Protein AF-T1GEM0-F1 (afdb_monomer)

Mean predicted aligned error: 6.57 Å

pLDDT: mean 80.3, std 12.05, range [42.28, 91.31]

Structure (mmCIF, N/CA/C/O backbone):
data_AF-T1GEM0-F1
#
_entry.id   AF-T1GEM0-F1
#
loop_
_atom_site.group_PDB
_atom_site.id
_atom_site.type_symbol
_atom_site.label_atom_id
_atom_site.label_alt_id
_atom_site.label_comp_id
_atom_site.label_asym_id
_atom_site.label_entity_id
_atom_site.label_seq_id
_atom_site.pdbx_PDB_ins_code
_atom_site.Cartn_x
_atom_site.Cartn_y
_atom_site.Cartn_z
_atom_site.occupancy
_atom_site.B_iso_or_equiv
_atom_site.auth_seq_id
_atom_site.auth_comp_id
_atom_site.auth_asym_id
_atom_site.auth_atom_id
_atom_site.pdbx_PDB_model_num
ATOM 1 N N . MET A 1 1 ? 8.187 -21.335 -0.948 1.00 42.28 1 MET A N 1
ATOM 2 C CA . MET A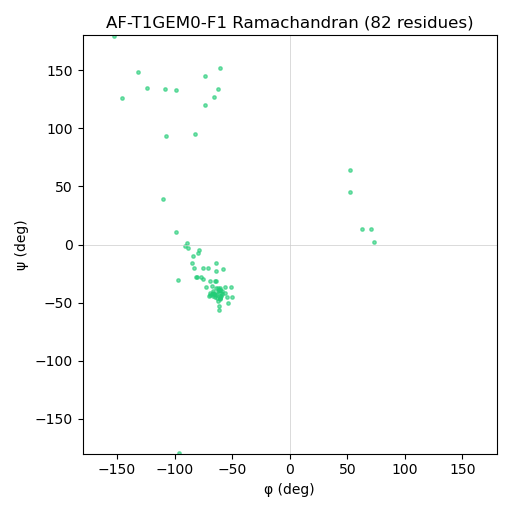 1 1 ? 7.491 -20.099 -0.509 1.00 42.28 1 MET A CA 1
ATOM 3 C C . MET A 1 1 ? 7.911 -19.636 0.910 1.00 42.28 1 MET A C 1
ATOM 5 O O . MET A 1 1 ? 7.049 -19.418 1.747 1.00 42.28 1 MET A O 1
ATOM 9 N N . GLY A 1 2 ? 9.207 -19.469 1.226 1.00 47.91 2 GLY A N 1
ATOM 10 C CA . GLY A 1 2 ? 9.655 -19.293 2.630 1.00 47.91 2 GLY A CA 1
ATOM 11 C C . GLY A 1 2 ? 9.893 -17.859 3.139 1.00 47.91 2 GLY A C 1
ATOM 12 O O . GLY A 1 2 ? 9.680 -17.603 4.315 1.00 47.91 2 GLY A O 1
ATOM 13 N N . LYS A 1 3 ? 10.304 -16.912 2.282 1.00 50.84 3 LYS A N 1
ATOM 14 C CA . LYS A 1 3 ? 10.794 -15.586 2.731 1.00 50.84 3 LYS A CA 1
ATOM 15 C C . LYS A 1 3 ? 9.705 -14.540 3.013 1.00 50.84 3 LYS A C 1
ATOM 17 O O . LYS A 1 3 ? 9.954 -13.583 3.726 1.00 50.84 3 LYS A O 1
ATOM 22 N N . LEU A 1 4 ? 8.500 -14.723 2.470 1.00 51.69 4 LEU A N 1
ATOM 23 C CA . LEU A 1 4 ? 7.376 -13.793 2.661 1.00 51.69 4 LEU A CA 1
ATOM 24 C C . LEU A 1 4 ? 6.733 -13.923 4.049 1.00 51.69 4 LEU A C 1
ATOM 26 O O . LEU A 1 4 ? 6.203 -12.957 4.579 1.00 51.69 4 LEU A O 1
ATOM 30 N N . ARG A 1 5 ? 6.775 -15.123 4.639 1.00 54.34 5 ARG A N 1
ATOM 31 C CA . ARG A 1 5 ? 6.104 -15.428 5.911 1.00 54.34 5 ARG A CA 1
ATOM 32 C C . ARG A 1 5 ? 6.948 -15.056 7.135 1.00 54.34 5 ARG A C 1
ATOM 34 O O . ARG A 1 5 ? 6.413 -14.998 8.232 1.00 54.34 5 ARG A O 1
ATOM 41 N N . SER A 1 6 ? 8.249 -14.825 6.948 1.00 56.56 6 SER A N 1
ATOM 42 C CA . SER A 1 6 ? 9.205 -14.532 8.021 1.00 56.56 6 SER A CA 1
ATOM 43 C C . SER A 1 6 ? 9.346 -13.042 8.349 1.00 56.56 6 SER A C 1
ATOM 45 O O . SER A 1 6 ? 10.180 -12.714 9.182 1.00 56.56 6 SER A O 1
ATOM 47 N N . GLY A 1 7 ? 8.603 -12.143 7.684 1.00 55.66 7 GLY A N 1
ATOM 48 C CA . GLY A 1 7 ? 8.667 -10.694 7.947 1.00 55.66 7 GLY A CA 1
ATOM 49 C C . GLY A 1 7 ? 10.030 -10.054 7.660 1.00 55.66 7 GLY A C 1
ATOM 50 O O . GLY A 1 7 ? 10.285 -8.934 8.081 1.00 55.66 7 GLY A O 1
ATOM 51 N N . ASN A 1 8 ? 10.926 -10.755 6.959 1.00 61.16 8 ASN A N 1
ATOM 52 C CA . ASN A 1 8 ? 12.247 -10.223 6.655 1.00 61.16 8 ASN A CA 1
ATOM 53 C C . ASN A 1 8 ? 12.144 -9.315 5.425 1.00 61.16 8 ASN A C 1
ATOM 55 O O . ASN A 1 8 ? 12.113 -9.787 4.284 1.00 61.16 8 ASN A O 1
ATOM 59 N N . LEU A 1 9 ? 12.002 -8.021 5.704 1.00 66.19 9 LEU A N 1
ATOM 60 C CA . LEU A 1 9 ? 11.788 -6.948 4.738 1.00 66.19 9 LEU A CA 1
ATOM 61 C C . LEU A 1 9 ? 13.092 -6.199 4.408 1.00 66.19 9 LEU A C 1
ATOM 63 O O . LEU A 1 9 ? 13.051 -5.166 3.739 1.00 66.19 9 LEU A O 1
ATOM 67 N N . ASP A 1 10 ? 14.246 -6.724 4.834 1.00 63.25 10 ASP A N 1
ATOM 68 C CA . ASP A 1 10 ? 15.553 -6.166 4.501 1.00 63.25 10 ASP A CA 1
ATOM 69 C C . ASP A 1 10 ? 15.905 -6.467 3.038 1.00 63.25 10 ASP A C 1
ATOM 71 O O . ASP A 1 10 ? 15.995 -7.617 2.603 1.00 63.25 10 ASP A O 1
ATOM 75 N N . ASN A 1 11 ? 16.100 -5.399 2.263 1.00 68.56 11 ASN A N 1
ATOM 76 C CA . ASN A 1 11 ? 16.417 -5.425 0.833 1.00 68.56 11 ASN A CA 1
ATOM 77 C C . ASN A 1 11 ? 15.440 -6.272 -0.025 1.00 68.56 11 ASN A C 1
ATOM 79 O O . ASN A 1 11 ? 15.817 -7.283 -0.631 1.00 68.56 11 ASN A O 1
ATOM 83 N N . PRO A 1 12 ? 14.161 -5.869 -0.099 1.00 77.38 12 PRO A N 1
ATOM 84 C CA . PRO A 1 12 ? 13.125 -6.598 -0.822 1.00 77.38 12 PRO A CA 1
ATOM 85 C C . PRO A 1 12 ? 13.394 -6.606 -2.333 1.00 77.38 12 PRO A C 1
ATOM 87 O O . PRO A 1 12 ? 13.516 -5.560 -2.970 1.00 77.38 12 PRO A O 1
ATOM 90 N N . SER A 1 13 ? 13.398 -7.796 -2.938 1.00 83.94 13 SER A N 1
ATOM 91 C CA . SER A 1 13 ? 13.393 -7.919 -4.403 1.00 83.94 13 SER A CA 1
ATOM 9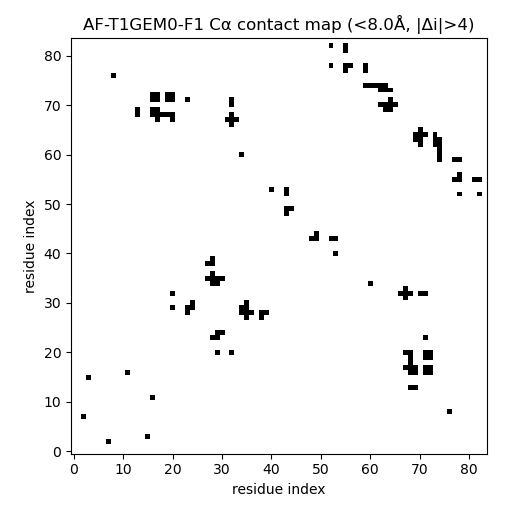2 C C . SER A 1 13 ? 12.142 -7.270 -5.010 1.00 83.94 13 SER A C 1
ATOM 94 O O . SER A 1 13 ? 11.071 -7.321 -4.398 1.00 83.94 13 SER A O 1
ATOM 96 N N . ASP A 1 14 ? 12.224 -6.778 -6.244 1.00 84.81 14 ASP A N 1
ATOM 97 C CA . ASP A 1 14 ? 11.069 -6.184 -6.937 1.00 84.81 14 ASP A CA 1
ATOM 98 C C . ASP A 1 14 ? 9.875 -7.147 -7.033 1.00 84.81 14 ASP A C 1
ATOM 100 O O . ASP A 1 14 ? 8.733 -6.751 -6.801 1.00 84.81 14 ASP A O 1
ATOM 104 N N . ASN A 1 15 ? 10.130 -8.445 -7.234 1.00 86.88 15 ASN A N 1
ATOM 105 C CA . ASN A 1 15 ? 9.086 -9.475 -7.222 1.00 86.88 15 ASN A CA 1
ATOM 106 C C . ASN A 1 15 ? 8.354 -9.559 -5.874 1.00 86.88 15 ASN A C 1
ATOM 108 O O . ASN A 1 15 ? 7.143 -9.764 -5.838 1.00 86.88 15 ASN A O 1
ATOM 112 N N . MET A 1 16 ? 9.067 -9.382 -4.758 1.00 85.44 16 MET A N 1
ATOM 113 C CA . MET A 1 16 ? 8.466 -9.356 -3.422 1.00 85.44 16 MET A CA 1
ATOM 114 C C . MET A 1 16 ? 7.620 -8.095 -3.223 1.00 85.44 16 MET A C 1
ATOM 116 O O . MET A 1 16 ? 6.514 -8.189 -2.690 1.00 85.44 16 MET A O 1
ATOM 120 N N . LYS A 1 17 ? 8.096 -6.931 -3.678 1.00 87.44 17 LYS A N 1
ATOM 121 C CA . LYS A 1 17 ? 7.322 -5.681 -3.637 1.00 87.44 17 LYS A CA 1
ATOM 122 C C . LYS A 1 17 ? 6.030 -5.809 -4.449 1.00 87.44 17 LYS A C 1
ATOM 124 O O . LYS A 1 17 ? 4.945 -5.502 -3.960 1.00 87.44 17 LYS A O 1
ATOM 129 N N . CYS A 1 18 ? 6.126 -6.351 -5.662 1.00 90.06 18 CYS A N 1
ATOM 130 C CA . CYS A 1 18 ? 4.966 -6.560 -6.523 1.00 90.06 18 CYS A CA 1
ATOM 131 C C . CYS A 1 18 ? 4.023 -7.651 -6.004 1.00 90.06 18 CYS A C 1
ATOM 133 O O . CYS A 1 18 ? 2.812 -7.543 -6.184 1.00 90.06 18 CYS A O 1
ATOM 135 N N . PHE A 1 19 ? 4.535 -8.671 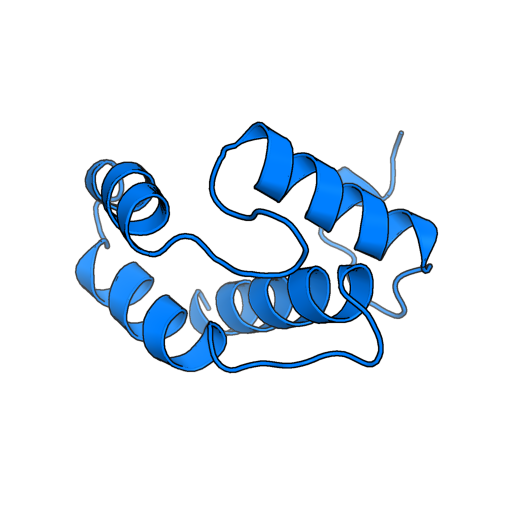-5.311 1.00 88.25 19 PHE A N 1
ATOM 136 C CA . PHE A 1 19 ? 3.683 -9.641 -4.627 1.00 88.25 19 PHE A CA 1
ATOM 137 C C . PHE A 1 19 ? 2.806 -8.961 -3.570 1.00 88.25 19 PHE A C 1
ATOM 139 O O . PHE A 1 19 ? 1.603 -9.205 -3.531 1.00 88.25 19 PHE A O 1
ATOM 146 N N . HIS A 1 20 ? 3.374 -8.060 -2.765 1.00 84.44 20 HIS A N 1
ATOM 147 C CA . HIS A 1 20 ? 2.599 -7.307 -1.780 1.00 84.44 20 HIS A CA 1
ATOM 148 C C . HIS A 1 20 ? 1.549 -6.412 -2.437 1.00 84.44 20 HIS A C 1
ATOM 150 O O . HIS A 1 20 ? 0.400 -6.419 -2.003 1.00 84.44 20 HIS A O 1
ATOM 156 N N . ARG A 1 21 ? 1.896 -5.723 -3.533 1.00 89.44 21 ARG A N 1
ATOM 157 C CA . ARG A 1 21 ? 0.908 -5.004 -4.351 1.00 89.44 21 ARG A CA 1
ATOM 158 C C . ARG A 1 21 ? -0.237 -5.928 -4.784 1.00 89.44 21 ARG A C 1
ATOM 160 O O . ARG A 1 21 ? -1.394 -5.591 -4.567 1.00 89.44 21 ARG A O 1
ATOM 167 N N . CYS A 1 22 ? 0.074 -7.096 -5.345 1.00 90.38 22 CYS A N 1
ATOM 168 C CA . CYS A 1 22 ? -0.928 -8.069 -5.795 1.00 90.38 22 CYS A CA 1
ATOM 169 C C . CYS A 1 22 ? -1.841 -8.528 -4.646 1.00 90.38 22 CYS A C 1
ATOM 171 O O . CYS A 1 22 ? -3.052 -8.645 -4.817 1.00 90.38 22 CYS A O 1
ATOM 173 N N . VAL A 1 23 ? -1.282 -8.747 -3.455 1.00 88.00 23 VAL A N 1
ATOM 174 C CA . VAL A 1 23 ? -2.062 -9.093 -2.261 1.00 88.00 23 VAL A CA 1
ATOM 175 C C . VAL A 1 23 ? -2.988 -7.942 -1.849 1.00 88.00 23 VAL A C 1
ATOM 177 O O . VAL A 1 23 ? -4.169 -8.189 -1.613 1.00 88.00 23 VAL A O 1
ATOM 180 N N . LEU A 1 24 ? -2.505 -6.694 -1.820 1.00 86.81 24 LEU A N 1
ATOM 181 C CA . LEU A 1 24 ? -3.339 -5.520 -1.522 1.00 86.81 24 LEU A CA 1
ATOM 182 C C . LEU A 1 24 ? -4.458 -5.326 -2.555 1.00 86.81 24 LEU A C 1
ATOM 184 O O . LEU A 1 24 ? -5.589 -5.022 -2.177 1.00 86.81 24 LEU A O 1
ATOM 188 N N . GLU A 1 25 ? -4.170 -5.545 -3.840 1.00 90.19 25 GLU A N 1
ATOM 189 C CA . GLU A 1 25 ? -5.168 -5.497 -4.914 1.00 90.19 25 GLU A CA 1
ATOM 190 C C . GLU A 1 25 ? -6.222 -6.598 -4.755 1.00 90.19 25 GLU A C 1
ATOM 192 O O . GLU A 1 25 ? -7.419 -6.326 -4.837 1.00 90.19 25 GLU A O 1
ATOM 197 N N . LYS A 1 26 ? -5.810 -7.828 -4.424 1.00 88.56 26 LYS A N 1
ATOM 198 C CA . LYS A 1 26 ? -6.745 -8.928 -4.134 1.00 88.56 26 LYS A CA 1
ATOM 199 C C . LYS A 1 26 ? -7.605 -8.687 -2.897 1.00 88.56 26 LYS A C 1
ATOM 201 O O . LYS A 1 26 ? -8.737 -9.158 -2.858 1.00 88.56 26 LYS A O 1
ATOM 206 N N . MET A 1 27 ? -7.087 -7.970 -1.901 1.00 83.44 27 MET A N 1
ATOM 207 C CA 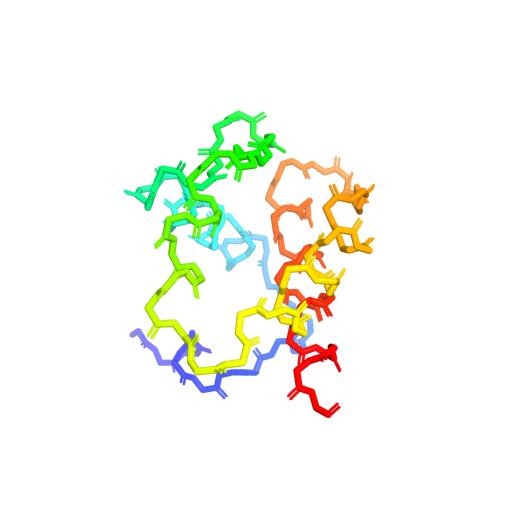. MET A 1 27 ? -7.860 -7.555 -0.727 1.00 83.44 27 MET A CA 1
ATOM 208 C C . MET A 1 27 ? -8.766 -6.346 -1.007 1.00 83.44 27 MET A C 1
ATOM 210 O O . MET A 1 27 ? -9.535 -5.952 -0.135 1.00 83.44 27 MET A O 1
ATOM 214 N N . GLY A 1 28 ? -8.690 -5.750 -2.203 1.00 86.38 28 GLY A N 1
ATOM 215 C CA . GLY A 1 28 ? -9.442 -4.546 -2.558 1.00 86.38 28 GLY A CA 1
ATOM 216 C C . GLY A 1 28 ? -8.952 -3.285 -1.845 1.00 86.38 28 GLY A C 1
ATOM 217 O O . GLY A 1 28 ? -9.643 -2.275 -1.853 1.00 86.38 28 GLY A O 1
ATOM 218 N N . ILE A 1 29 ? -7.774 -3.331 -1.221 1.00 86.06 29 ILE A N 1
ATOM 219 C CA . ILE A 1 29 ? -7.162 -2.201 -0.508 1.00 86.06 29 ILE A CA 1
ATOM 220 C C . ILE A 1 29 ? -6.456 -1.266 -1.481 1.00 86.06 29 ILE A C 1
ATOM 222 O O . ILE A 1 29 ? -6.300 -0.083 -1.205 1.00 86.06 29 ILE A O 1
ATOM 226 N N . MET A 1 30 ? -5.993 -1.795 -2.609 1.00 88.06 30 MET A N 1
ATOM 227 C CA . MET A 1 30 ? -5.261 -1.040 -3.611 1.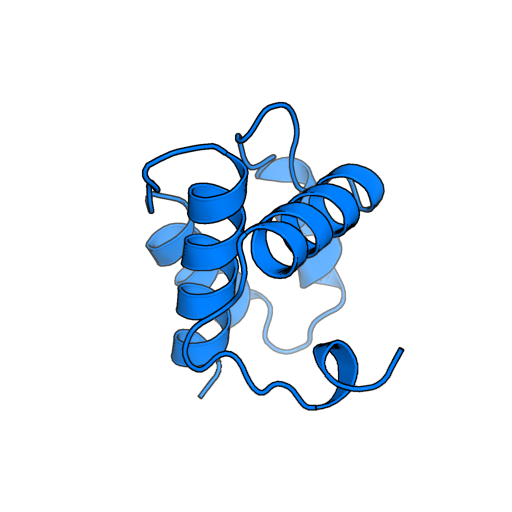00 88.06 30 MET A CA 1
ATOM 228 C C . MET A 1 30 ? -5.833 -1.314 -4.996 1.00 88.06 30 MET A C 1
ATOM 230 O O . MET A 1 30 ? -6.312 -2.408 -5.280 1.00 88.06 30 MET A O 1
ATOM 234 N N . LYS A 1 31 ? -5.766 -0.318 -5.873 1.00 87.94 31 LYS A N 1
ATOM 235 C CA . LYS A 1 31 ? -6.047 -0.461 -7.298 1.00 87.94 31 LYS A CA 1
ATOM 236 C C . LYS A 1 31 ? -5.127 0.473 -8.069 1.00 87.94 31 LYS A C 1
ATOM 238 O O . LYS A 1 31 ? -5.078 1.659 -7.757 1.00 87.94 31 LYS A O 1
ATOM 243 N N . GLU A 1 32 ? -4.387 -0.064 -9.040 1.00 83.44 32 GLU A N 1
ATOM 244 C CA . GLU A 1 32 ? -3.495 0.729 -9.909 1.00 83.44 32 GLU A CA 1
ATOM 245 C C . GLU A 1 32 ? -2.521 1.612 -9.102 1.00 83.44 32 GLU A C 1
ATOM 247 O O . GLU A 1 32 ? -2.391 2.812 -9.335 1.00 83.44 32 GLU A O 1
ATOM 252 N N . GLY A 1 33 ? -1.907 1.034 -8.063 1.00 77.44 33 GLY A N 1
ATOM 253 C CA . GLY A 1 33 ? -0.948 1.743 -7.208 1.00 77.44 33 GLY A CA 1
ATOM 254 C C . GLY A 1 33 ? -1.560 2.767 -6.242 1.00 77.44 33 GLY A C 1
ATOM 255 O O . GLY A 1 33 ? -0.820 3.409 -5.498 1.00 77.44 33 GLY A O 1
ATOM 256 N N . LYS A 1 34 ? -2.891 2.912 -6.199 1.00 84.31 34 LYS A N 1
ATOM 257 C CA . LYS A 1 34 ? -3.597 3.809 -5.273 1.00 84.31 34 LYS A CA 1
ATOM 258 C C . LYS A 1 34 ? -4.322 3.024 -4.194 1.00 84.31 34 LYS A C 1
ATOM 260 O O . LYS A 1 34 ? -5.019 2.058 -4.494 1.00 84.31 34 LYS A O 1
ATOM 265 N N . LEU A 1 35 ? -4.172 3.453 -2.946 1.00 86.19 35 LEU A N 1
ATOM 266 C CA . LEU A 1 35 ? -4.921 2.892 -1.827 1.00 86.19 35 LEU A CA 1
ATOM 267 C C . LEU A 1 35 ? -6.380 3.362 -1.867 1.00 86.19 35 LEU A C 1
ATOM 269 O O . LEU A 1 35 ? -6.671 4.490 -2.264 1.00 86.19 35 LEU A O 1
ATOM 273 N N . LEU A 1 36 ? -7.283 2.483 -1.455 1.00 87.62 36 LEU A N 1
ATOM 274 C CA . LEU A 1 36 ? -8.719 2.702 -1.383 1.00 87.62 36 LEU A CA 1
ATOM 275 C C . LEU A 1 36 ? -9.114 2.837 0.092 1.00 87.62 36 LEU A C 1
ATOM 277 O O . LEU A 1 36 ? -9.366 1.841 0.774 1.00 87.62 36 LEU A O 1
ATOM 281 N N . ASP A 1 37 ? -9.159 4.082 0.575 1.00 83.38 37 ASP A N 1
ATOM 282 C CA . ASP A 1 37 ? -9.407 4.437 1.984 1.00 83.38 37 ASP A CA 1
ATOM 283 C C . ASP A 1 37 ? -10.667 3.763 2.564 1.00 83.38 37 ASP A C 1
ATOM 285 O O . ASP A 1 37 ? -10.667 3.312 3.711 1.00 83.38 37 ASP A O 1
ATOM 289 N N . GLU A 1 38 ? -11.721 3.622 1.755 1.00 80.31 38 GLU A N 1
ATOM 290 C CA . GLU A 1 38 ? -12.984 2.984 2.149 1.00 80.31 38 GLU A CA 1
ATOM 291 C C . GLU A 1 38 ? -12.790 1.528 2.606 1.00 80.31 38 GLU A C 1
ATOM 293 O O . GLU A 1 38 ? -13.329 1.113 3.634 1.00 80.31 38 GLU A O 1
ATOM 298 N N . LYS A 1 39 ? -11.964 0.753 1.888 1.00 81.50 39 LYS A N 1
ATOM 299 C CA . LYS A 1 39 ? -11.707 -0.660 2.210 1.00 81.50 39 LYS A CA 1
ATOM 300 C C . LYS A 1 39 ? -10.757 -0.847 3.376 1.00 81.50 39 LYS A C 1
ATOM 302 O O . LYS A 1 39 ? -10.872 -1.825 4.113 1.00 81.50 39 LYS A O 1
ATOM 307 N N . VAL A 1 40 ? -9.866 0.108 3.595 1.00 79.31 40 VAL A N 1
ATOM 308 C CA . VAL A 1 40 ? -8.959 0.091 4.743 1.00 79.31 40 VAL A CA 1
ATOM 309 C C . VAL A 1 40 ? -9.735 0.234 6.055 1.00 79.31 40 VAL A C 1
ATOM 311 O O . VAL A 1 40 ? -9.501 -0.526 6.996 1.00 79.31 40 VAL A O 1
ATOM 314 N N . GLY A 1 41 ? -10.725 1.131 6.096 1.00 74.81 41 GLY A N 1
ATOM 315 C CA . GLY A 1 41 ? -11.601 1.292 7.258 1.00 74.81 41 GLY A CA 1
ATOM 316 C C . GLY A 1 41 ? -12.381 0.018 7.612 1.00 74.81 41 GLY A C 1
ATOM 317 O O . GLY A 1 41 ? -12.461 -0.348 8.785 1.00 74.81 41 GLY A O 1
ATOM 318 N N . GLU A 1 42 ? -12.904 -0.701 6.611 1.00 80.75 42 GLU A N 1
ATOM 319 C CA . GLU A 1 42 ? -13.593 -1.987 6.815 1.00 80.75 42 GLU A CA 1
ATOM 320 C C . GLU A 1 42 ? -12.679 -3.056 7.435 1.00 80.75 42 GLU A C 1
ATOM 322 O O . GLU A 1 42 ? -13.114 -3.820 8.301 1.00 80.75 42 GLU A O 1
ATOM 327 N N . ILE A 1 43 ? -11.411 -3.106 7.017 1.00 77.75 43 ILE A N 1
ATOM 328 C CA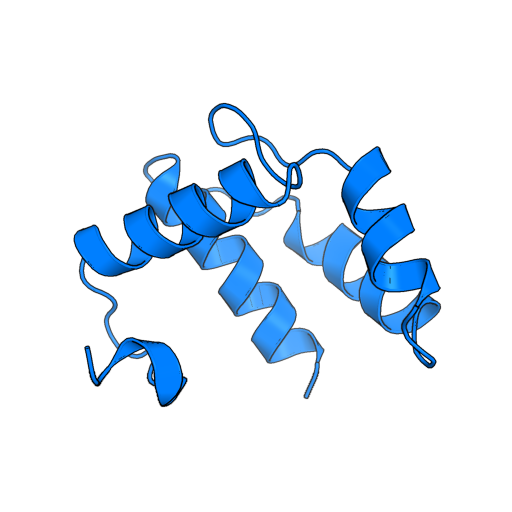 . ILE A 1 43 ? -10.428 -4.064 7.536 1.00 77.75 43 ILE A CA 1
ATOM 329 C C . ILE A 1 43 ? -10.074 -3.738 8.986 1.00 77.75 43 ILE A C 1
ATOM 331 O O . ILE A 1 43 ? -10.047 -4.636 9.831 1.00 77.75 43 ILE A O 1
ATOM 335 N N . PHE A 1 44 ? -9.866 -2.460 9.303 1.00 76.94 44 PHE A N 1
ATOM 336 C CA . PHE A 1 44 ? -9.527 -2.033 10.659 1.00 76.94 44 PHE A CA 1
ATOM 337 C C . PHE A 1 44 ? -10.703 -2.051 11.632 1.00 76.94 44 PHE A C 1
ATOM 339 O O . PHE A 1 44 ? -10.469 -2.160 12.830 1.00 76.94 44 PHE A O 1
ATOM 346 N N . ASN A 1 45 ? -11.955 -2.031 11.164 1.00 74.00 45 ASN A N 1
ATOM 347 C CA . ASN A 1 45 ? -13.129 -2.191 12.034 1.00 74.00 45 ASN A CA 1
ATOM 348 C C . ASN A 1 45 ? -13.128 -3.507 12.829 1.00 74.00 45 ASN A C 1
ATOM 350 O O . ASN A 1 45 ? -13.799 -3.601 13.852 1.00 74.00 45 ASN A O 1
ATOM 354 N N . LYS A 1 46 ? -12.382 -4.520 12.375 1.00 74.56 46 LYS A N 1
ATOM 355 C CA . LYS A 1 46 ? -12.217 -5.800 13.080 1.00 74.56 46 LYS A CA 1
ATOM 356 C C . LYS A 1 46 ? -11.055 -5.796 14.079 1.00 74.56 46 LYS A C 1
ATOM 358 O O . LYS A 1 46 ? -10.832 -6.802 14.746 1.00 74.56 46 LYS A O 1
ATOM 363 N N . ASN A 1 47 ? -10.301 -4.702 14.160 1.00 73.25 47 ASN A N 1
ATOM 364 C CA . ASN A 1 47 ? -9.126 -4.569 15.007 1.00 73.25 47 ASN A CA 1
ATOM 365 C C . ASN A 1 47 ? -9.489 -3.825 16.303 1.00 73.25 47 ASN A C 1
ATOM 367 O O . ASN A 1 47 ? -10.121 -2.772 16.261 1.00 73.25 47 ASN A O 1
ATOM 371 N N . GLN A 1 48 ? -9.064 -4.350 17.456 1.00 76.31 48 GLN A N 1
ATOM 372 C CA . GLN A 1 48 ? -9.285 -3.708 18.761 1.00 76.31 48 GLN A CA 1
ATOM 373 C C . GLN A 1 48 ? -8.571 -2.354 18.875 1.00 76.31 48 GLN A C 1
ATOM 375 O O . GLN A 1 48 ? -8.997 -1.512 19.657 1.00 76.31 48 GLN A O 1
ATOM 380 N N . ASN A 1 49 ? -7.527 -2.129 18.067 1.00 78.56 49 ASN A N 1
ATOM 381 C CA . ASN A 1 49 ? -6.754 -0.889 18.047 1.00 78.56 49 ASN A CA 1
ATOM 382 C C . ASN A 1 49 ? -6.988 -0.072 16.761 1.00 78.56 49 ASN A C 1
ATOM 384 O O . ASN A 1 49 ? -6.055 0.467 16.162 1.00 78.56 49 ASN A O 1
ATOM 388 N N . LYS A 1 50 ? -8.245 -0.041 16.298 1.00 82.12 50 LYS A N 1
ATOM 389 C CA . LYS A 1 50 ? -8.668 0.610 15.048 1.00 82.12 50 LYS A CA 1
ATOM 390 C C . LYS A 1 50 ? -8.156 2.045 14.921 1.00 82.12 50 LYS A C 1
ATOM 392 O O . LYS A 1 50 ? -7.681 2.407 13.850 1.00 82.12 50 LYS A O 1
ATOM 397 N N . ASP A 1 51 ? -8.262 2.846 15.978 1.00 83.44 51 ASP A N 1
ATOM 398 C CA . ASP A 1 51 ? -7.919 4.271 15.918 1.00 83.44 51 ASP A CA 1
ATOM 399 C C . ASP A 1 51 ? -6.418 4.476 15.695 1.00 83.44 51 ASP A C 1
ATOM 401 O O . ASP A 1 51 ? -6.033 5.269 14.836 1.00 83.44 51 ASP A O 1
ATOM 405 N N . ASN A 1 52 ? -5.578 3.686 16.373 1.00 84.06 52 ASN A N 1
ATOM 406 C CA . ASN A 1 52 ? -4.136 3.689 16.138 1.00 84.06 52 ASN A CA 1
ATOM 407 C C . ASN A 1 52 ? -3.807 3.222 14.711 1.00 84.06 52 ASN A C 1
ATOM 409 O O . ASN A 1 52 ? -3.076 3.890 13.989 1.00 84.06 52 ASN A O 1
ATOM 413 N N . ALA A 1 53 ? -4.424 2.125 14.257 1.00 82.56 53 ALA A N 1
ATOM 414 C CA . ALA A 1 53 ? -4.215 1.610 12.903 1.00 82.56 53 ALA A CA 1
ATOM 415 C C . ALA A 1 53 ? -4.622 2.623 11.815 1.00 82.56 53 ALA A C 1
ATOM 417 O O . ALA A 1 53 ? -3.934 2.765 10.803 1.00 82.56 53 ALA A O 1
ATOM 418 N N . LEU A 1 54 ? -5.725 3.349 12.020 1.00 85.25 54 LEU A N 1
ATOM 419 C CA . LEU A 1 54 ? -6.206 4.369 11.091 1.00 85.25 54 LEU A CA 1
ATOM 420 C C . LEU A 1 54 ? -5.326 5.626 11.117 1.00 85.25 54 LEU A C 1
ATOM 422 O O . LEU A 1 54 ? -5.105 6.236 10.070 1.00 85.25 54 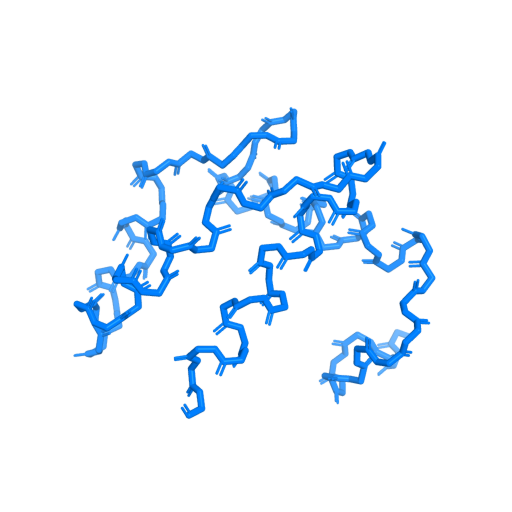LEU A O 1
ATOM 426 N N . HIS A 1 55 ? -4.812 6.004 12.288 1.00 87.50 55 HIS A N 1
ATOM 427 C CA . HIS A 1 55 ? -3.844 7.087 12.429 1.00 87.50 55 HIS A CA 1
ATOM 428 C C . HIS A 1 55 ? -2.563 6.774 11.648 1.00 87.50 55 HIS A C 1
ATOM 430 O O . HIS A 1 55 ? -2.252 7.493 10.698 1.00 87.50 55 HIS A O 1
ATOM 436 N N . THR A 1 56 ? -1.919 5.637 11.934 1.00 87.75 56 THR A N 1
ATOM 437 C CA . THR A 1 56 ? -0.728 5.174 11.207 1.00 87.75 56 THR A CA 1
ATOM 438 C C . THR A 1 56 ? -0.997 5.062 9.707 1.00 87.75 56 THR A C 1
ATOM 440 O O . THR A 1 56 ? -0.190 5.490 8.886 1.00 87.75 56 THR A O 1
ATOM 443 N N . TYR A 1 57 ? -2.159 4.541 9.304 1.00 88.00 57 TYR A N 1
ATOM 444 C CA . TYR A 1 57 ? -2.520 4.478 7.889 1.00 88.00 57 TYR A CA 1
ATOM 445 C C . TYR A 1 57 ? -2.569 5.859 7.228 1.00 88.00 57 TYR A C 1
ATOM 447 O O . TYR A 1 57 ? -2.049 6.023 6.125 1.00 88.00 57 TYR A O 1
ATO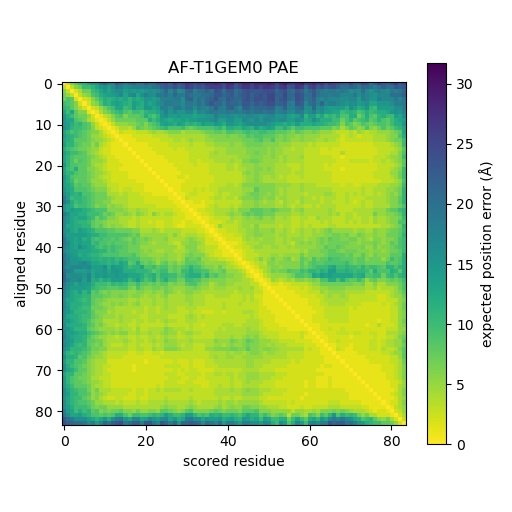M 455 N N . ASN A 1 58 ? -3.168 6.858 7.878 1.00 89.19 58 ASN A N 1
ATOM 456 C CA . ASN A 1 58 ? -3.246 8.208 7.321 1.00 89.19 58 ASN A CA 1
ATOM 457 C C . ASN A 1 58 ? -1.868 8.868 7.175 1.00 89.19 58 ASN A C 1
ATOM 459 O O . ASN A 1 58 ? -1.671 9.630 6.229 1.00 89.19 58 ASN A O 1
ATOM 463 N N . GLU A 1 59 ? -0.916 8.541 8.047 1.00 89.56 59 GLU A N 1
ATOM 464 C CA . GLU A 1 59 ? 0.478 8.971 7.909 1.00 89.56 59 GLU A CA 1
ATOM 465 C C . GLU A 1 59 ? 1.159 8.261 6.729 1.00 89.56 59 GLU A C 1
ATOM 467 O O . GLU A 1 59 ? 1.801 8.889 5.884 1.00 89.56 59 GLU A O 1
ATOM 472 N N . CYS A 1 60 ? 0.946 6.949 6.609 1.00 90.19 60 CYS A N 1
ATOM 473 C CA . CYS A 1 60 ? 1.632 6.100 5.642 1.00 90.19 60 CYS A CA 1
ATOM 474 C C . CYS A 1 60 ? 1.060 6.150 4.219 1.00 90.19 60 CYS A C 1
ATOM 476 O O . CYS A 1 60 ? 1.801 5.931 3.259 1.00 90.19 60 CYS A O 1
ATOM 478 N N . LYS A 1 61 ? -0.233 6.444 4.035 1.00 87.38 61 LYS A N 1
ATOM 479 C CA . LYS A 1 61 ? -0.904 6.390 2.718 1.00 87.38 61 LYS A CA 1
ATOM 480 C C . LYS A 1 61 ? -0.369 7.399 1.700 1.00 87.38 61 LYS A C 1
ATOM 482 O O . LYS A 1 61 ? -0.634 7.282 0.507 1.00 87.38 61 LYS A O 1
ATOM 487 N N . THR A 1 62 ? 0.369 8.402 2.170 1.00 89.00 62 THR A N 1
ATOM 488 C CA . THR A 1 62 ? 0.979 9.445 1.336 1.00 89.00 62 THR A CA 1
ATOM 489 C C . THR A 1 62 ? 2.328 9.025 0.742 1.00 89.00 62 THR A C 1
ATOM 491 O O . THR A 1 62 ? 2.851 9.708 -0.143 1.00 89.00 62 THR A O 1
ATOM 494 N N . MET A 1 63 ? 2.881 7.891 1.187 1.00 89.50 63 MET A N 1
ATOM 495 C CA . MET A 1 63 ? 4.163 7.370 0.724 1.00 89.50 63 MET A CA 1
ATOM 496 C C . MET A 1 63 ? 4.114 7.038 -0.767 1.00 89.50 63 MET A C 1
ATOM 498 O O . MET A 1 63 ? 3.192 6.378 -1.241 1.00 89.50 63 MET A O 1
ATOM 502 N N . LYS A 1 64 ? 5.146 7.457 -1.508 1.00 88.88 64 LYS A N 1
ATOM 503 C CA . LYS A 1 64 ? 5.310 7.147 -2.934 1.00 88.88 64 LYS A CA 1
ATOM 504 C C . LYS A 1 64 ? 6.647 6.469 -3.210 1.00 88.88 64 LYS A C 1
ATOM 506 O O . LYS A 1 64 ? 7.703 6.850 -2.691 1.00 88.88 64 LYS A O 1
ATOM 511 N N . GLY A 1 65 ? 6.584 5.419 -4.014 1.00 87.44 65 GLY A N 1
ATOM 512 C CA . GLY A 1 65 ? 7.732 4.688 -4.527 1.00 87.44 65 GLY A CA 1
ATOM 513 C C . GLY A 1 65 ? 8.150 5.147 -5.918 1.00 87.44 65 GLY A C 1
ATOM 514 O O . GLY A 1 65 ? 7.540 6.037 -6.506 1.00 87.44 65 GLY A O 1
ATOM 515 N N . THR A 1 66 ? 9.187 4.512 -6.454 1.00 91.19 66 THR A N 1
ATOM 516 C CA . THR A 1 66 ? 9.607 4.701 -7.856 1.00 91.19 66 THR A CA 1
ATOM 517 C C . THR A 1 66 ? 8.625 4.089 -8.860 1.00 91.19 66 THR A C 1
ATOM 519 O O . THR A 1 66 ? 8.625 4.463 -10.029 1.00 91.19 66 THR A O 1
ATOM 522 N N . ASN A 1 67 ? 7.785 3.153 -8.410 1.00 89.56 67 ASN A N 1
ATOM 523 C CA . ASN A 1 67 ? 6.692 2.534 -9.157 1.00 89.56 67 ASN A CA 1
ATOM 524 C C . ASN A 1 67 ? 5.579 2.070 -8.192 1.00 89.56 67 ASN A C 1
ATOM 526 O O . ASN A 1 67 ? 5.698 2.217 -6.971 1.00 89.56 67 ASN A O 1
ATOM 530 N N . ASP A 1 68 ? 4.504 1.486 -8.722 1.00 89.31 68 ASP A N 1
ATOM 531 C CA . ASP A 1 68 ? 3.354 1.032 -7.924 1.00 89.31 68 ASP A CA 1
ATOM 532 C C . ASP A 1 68 ? 3.716 -0.061 -6.910 1.00 89.31 68 ASP A C 1
ATOM 534 O O . ASP A 1 68 ? 3.203 -0.071 -5.792 1.00 89.31 68 ASP A O 1
ATOM 538 N N . CYS A 1 69 ? 4.618 -0.979 -7.272 1.00 91.31 69 CYS A N 1
ATOM 539 C CA . CYS A 1 69 ? 5.073 -2.036 -6.370 1.00 91.31 69 CYS A CA 1
ATOM 540 C C . CYS A 1 69 ? 5.884 -1.461 -5.202 1.00 91.31 69 CYS A C 1
ATOM 542 O O . CYS A 1 69 ? 5.696 -1.860 -4.055 1.00 91.31 69 CYS A O 1
ATOM 544 N N . ASP A 1 70 ? 6.766 -0.505 -5.488 1.00 90.69 70 ASP A N 1
ATOM 545 C CA . ASP A 1 70 ? 7.560 0.198 -4.483 1.00 90.69 70 ASP A CA 1
ATOM 546 C C . ASP A 1 70 ? 6.681 1.079 -3.587 1.00 90.69 70 ASP A C 1
ATOM 548 O O . ASP A 1 70 ? 6.896 1.142 -2.380 1.00 90.69 70 ASP A O 1
ATOM 552 N N . THR A 1 71 ? 5.636 1.689 -4.150 1.00 90.81 71 THR A N 1
ATOM 553 C CA . THR A 1 71 ? 4.623 2.447 -3.401 1.00 90.81 71 THR A CA 1
ATOM 554 C C . THR A 1 71 ? 3.887 1.546 -2.413 1.00 90.81 71 THR A C 1
ATOM 556 O O . THR A 1 71 ? 3.889 1.824 -1.215 1.00 90.81 71 THR A O 1
ATOM 559 N N . ALA A 1 72 ? 3.339 0.422 -2.888 1.00 88.81 72 ALA A N 1
ATOM 560 C CA . ALA A 1 72 ? 2.684 -0.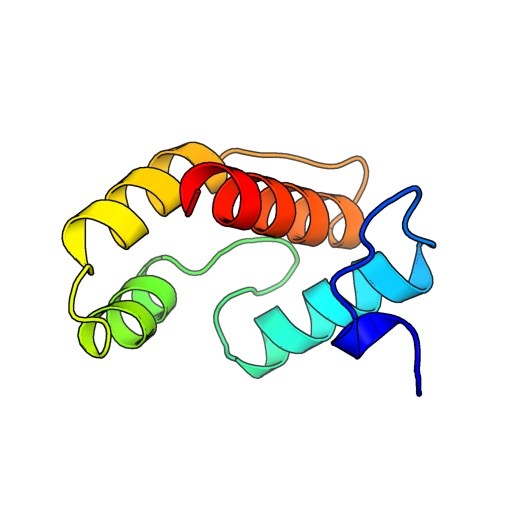577 -2.045 1.00 88.81 72 ALA A CA 1
ATOM 561 C C . ALA A 1 72 ? 3.597 -1.064 -0.913 1.00 88.81 72 ALA A C 1
ATOM 563 O O . ALA A 1 72 ? 3.188 -1.128 0.246 1.00 88.81 72 ALA A O 1
ATOM 564 N N . PHE A 1 73 ? 4.852 -1.364 -1.244 1.00 88.94 73 PHE A N 1
ATOM 565 C CA . PHE A 1 73 ? 5.816 -1.850 -0.272 1.00 88.94 73 PHE A CA 1
ATOM 566 C C . PHE A 1 73 ? 6.171 -0.793 0.783 1.00 88.94 73 PHE A C 1
ATOM 568 O O . PHE A 1 73 ? 6.187 -1.100 1.972 1.00 88.94 73 PHE A O 1
ATOM 575 N N . LYS A 1 74 ? 6.405 0.463 0.384 1.00 89.44 74 LYS A N 1
ATOM 576 C CA . LYS A 1 74 ? 6.695 1.565 1.317 1.00 89.44 74 LYS A CA 1
ATOM 577 C C . LYS A 1 74 ? 5.553 1.829 2.293 1.00 89.44 74 LYS A C 1
ATOM 579 O O . LYS A 1 74 ? 5.820 2.087 3.463 1.00 89.44 74 LYS A O 1
ATOM 584 N N . VAL A 1 75 ? 4.307 1.754 1.829 1.00 88.69 75 VAL A N 1
ATOM 585 C CA . VAL A 1 75 ? 3.126 1.905 2.692 1.00 88.69 75 VAL A CA 1
ATOM 586 C C . VAL A 1 75 ? 3.099 0.795 3.743 1.00 88.69 75 VAL A C 1
ATOM 588 O O . VAL A 1 75 ? 2.976 1.092 4.927 1.00 88.69 75 VAL A O 1
ATOM 591 N N . ILE A 1 76 ? 3.286 -0.466 3.333 1.00 85.56 76 ILE A N 1
ATOM 592 C CA . ILE A 1 76 ? 3.314 -1.612 4.256 1.00 85.56 76 ILE A CA 1
ATOM 593 C C . ILE A 1 76 ? 4.446 -1.469 5.275 1.00 85.56 76 ILE A C 1
ATOM 595 O O . ILE A 1 76 ? 4.208 -1.633 6.464 1.00 85.56 76 ILE A O 1
ATOM 599 N N . MET A 1 77 ? 5.651 -1.102 4.834 1.00 85.62 77 MET A N 1
ATOM 600 C CA . MET A 1 77 ? 6.793 -0.864 5.727 1.00 85.62 77 MET A CA 1
ATOM 601 C C . MET A 1 77 ? 6.534 0.251 6.741 1.00 85.62 77 MET A C 1
ATOM 603 O O . MET A 1 77 ? 6.977 0.170 7.881 1.00 85.62 77 MET A O 1
ATOM 607 N N . CYS A 1 78 ? 5.862 1.319 6.316 1.00 88.38 78 CYS A N 1
ATOM 608 C CA . CYS A 1 78 ? 5.497 2.416 7.199 1.00 88.38 78 CYS A CA 1
ATOM 609 C C . CYS A 1 78 ? 4.490 1.947 8.260 1.00 88.38 78 CYS A C 1
ATOM 611 O O . CYS A 1 78 ? 4.667 2.234 9.441 1.00 88.38 78 CYS A O 1
ATOM 613 N N . MET A 1 79 ? 3.494 1.153 7.857 1.00 83.75 79 MET A N 1
ATOM 614 C CA . MET A 1 79 ? 2.510 0.594 8.782 1.00 83.75 79 MET A CA 1
ATOM 615 C C . MET A 1 79 ? 3.116 -0.415 9.762 1.00 83.75 79 MET A C 1
ATOM 617 O O . MET A 1 79 ? 2.762 -0.395 10.936 1.00 83.75 79 MET A O 1
ATOM 621 N N . ASP A 1 80 ? 4.033 -1.267 9.299 1.00 82.12 80 ASP A N 1
ATOM 622 C CA . ASP A 1 80 ? 4.751 -2.234 10.137 1.00 82.12 80 ASP A CA 1
ATOM 623 C C . ASP A 1 80 ? 5.560 -1.516 11.229 1.00 82.12 80 ASP A C 1
ATOM 625 O O . ASP A 1 80 ? 5.417 -1.817 12.410 1.00 82.12 80 ASP A O 1
ATOM 629 N N . LYS A 1 81 ? 6.297 -0.460 10.854 1.00 76.56 81 LYS A N 1
ATOM 630 C CA . LYS A 1 81 ? 7.044 0.385 11.800 1.00 76.56 81 LYS A CA 1
ATOM 631 C C . LYS A 1 81 ? 6.157 1.145 12.786 1.00 76.56 81 LYS A C 1
ATOM 633 O O . LYS A 1 81 ? 6.558 1.314 13.928 1.00 76.56 81 LYS A O 1
ATOM 638 N N . GLY A 1 82 ? 4.992 1.630 12.352 1.00 67.31 82 GLY A N 1
ATOM 639 C CA . GLY A 1 82 ? 4.048 2.350 13.218 1.00 67.31 82 GLY A CA 1
ATOM 640 C C . GLY A 1 82 ? 3.185 1.444 14.104 1.00 67.31 82 GLY A C 1
ATOM 641 O O . GLY A 1 82 ? 2.455 1.943 14.955 1.00 67.31 82 GLY A O 1
ATOM 642 N N . SER A 1 83 ? 3.252 0.122 13.905 1.00 59.16 83 SER A N 1
ATOM 643 C CA . SER A 1 83 ? 2.580 -0.879 14.747 1.00 59.16 83 SER A CA 1
ATOM 644 C C . SER A 1 83 ? 3.453 -1.367 15.914 1.00 59.16 83 SER A C 1
ATOM 646 O O . SER A 1 83 ? 2.995 -2.220 16.679 1.00 59.16 83 SER A O 1
ATOM 648 N N . MET A 1 84 ? 4.693 -0.867 16.023 1.00 43.44 84 MET A N 1
ATOM 649 C CA . MET A 1 84 ? 5.657 -1.168 17.092 1.00 43.44 84 MET A CA 1
ATOM 650 C C . MET A 1 84 ? 5.621 -0.127 18.209 1.00 43.44 84 MET A C 1
ATOM 652 O O . MET A 1 84 ? 5.412 1.067 17.902 1.00 43.44 84 MET A O 1
#

Foldseek 3Di:
DPPLVVPPPPPDDLVSLVVLVVVCVVQVQDDQLAGDLVSQLVVLVPPPPSVLLNVQLVVLRPADDPHSSRSSSSSVVSSVVSVD

Solvent-accessible surface area (backbone atoms only — not comparable to full-atom values): 4806 Å² total; per-residue (Å²): 138,70,65,81,79,68,73,67,70,77,84,68,51,69,70,56,25,39,48,51,29,51,51,34,38,75,71,53,32,28,57,94,66,38,75,35,70,73,46,48,52,62,62,33,71,78,41,97,57,32,67,60,54,52,51,37,41,66,67,21,70,73,50,77,42,96,45,47,27,45,16,41,37,49,28,52,54,43,40,58,61,62,73,106

Sequence (84 aa):
MGKLRSGNLDNPSDNMKCFHRCVLEKMGIMKEGKLLDEKVGEIFNKNQNKDNALHTYNECKTMKGTNDCDTAFKVIMCMDKGSM

Radius of gyration: 12.44 Å; Cα contacts (8 Å, |Δi|>4): 78; chains: 1; bounding box: 30×30×29 Å

Secondary structure (DSSP, 8-state):
--STTTT--SS--HHHHHHHHHHHHHTTSEETTEE-HHHHHHHHTTSTTHHHHHHHHHHHTT---SSHHHHHHHHHHHHHHHT-

Nearest PDB structures (foldseek):
  5dic-assembly1_A  TM=8.805E-01  e=8.517E-05  Phormia regina
  4pt1-assembly2_B  TM=7.807E-01  e=2.115E-02  Locusta migratoria
  7xyq-assembly1_B  TM=8.053E-01  e=6.516E-02  synthetic construct
  7u1n-assembly2_B  TM=6.427E-01  e=5.529E-01  Anopheles darlingi
  7tx8-assembly4_D  TM=5.949E-01  e=1.439E+00  Anopheles darlingi

Organism: Megaselia scalaris (NCBI:txid36166)

InterPro domains:
  IPR006170 Pheromone/general odorant binding protein [PF01395] (3-81)
  IPR006170 Pheromone/general odorant binding protein [SM00708] (1-83)
  IPR036728 Pheromone/general odorant binding protein superfamily [G3DSA:1.10.238.20] (1-83)
  IPR036728 Pheromone/general odorant binding protein superfamily [SSF47565] (3-81)